Protein AF-A0A2D5UJY6-F1 (afdb_monomer_lite)

Foldseek 3Di:
DPDPLPQEEEEQEAADPPCVDPSLVVVVVSVVSVHNYDYDHPDDDDRPPD

Seq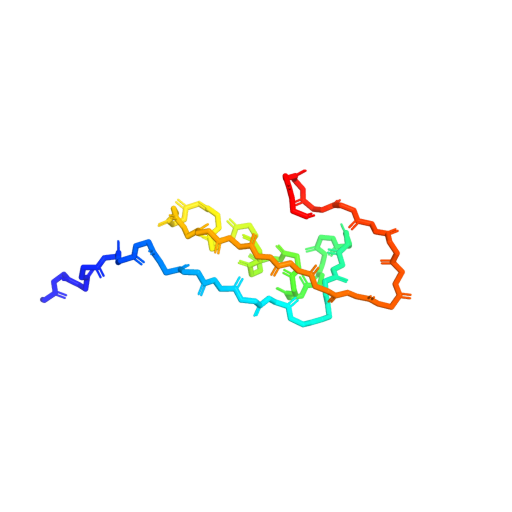uence (50 aa):
MRKKFINKKTLVIGGSVKRERYSNKAIRKLLDYGHRVESIGLRESKVESV

Secondary structure (DSSP, 8-state):
---------EEEET--S-TTSHHHHHHHHHHHTT--EEEE-SS---STT-

Structure (mmCIF, N/CA/C/O backbone):
data_AF-A0A2D5UJY6-F1
#
_entry.id   AF-A0A2D5UJY6-F1
#
loop_
_atom_site.group_PDB
_atom_site.id
_atom_site.type_symbol
_atom_site.label_atom_id
_atom_site.label_alt_id
_atom_site.label_comp_id
_atom_site.label_asym_id
_atom_site.label_entity_id
_atom_site.label_seq_id
_atom_site.pdbx_PDB_ins_code
_atom_site.Cartn_x
_atom_site.Cartn_y
_atom_site.Cartn_z
_atom_site.occupancy
_atom_site.B_iso_or_equiv
_atom_site.auth_seq_id
_atom_site.auth_comp_id
_atom_site.auth_asym_id
_atom_site.auth_atom_id
_atom_site.pdbx_PDB_model_num
ATOM 1 N N . MET A 1 1 ? -12.528 -17.273 13.802 1.00 42.66 1 MET A N 1
ATOM 2 C CA . MET A 1 1 ? -12.244 -15.979 14.468 1.00 42.66 1 MET A CA 1
ATOM 3 C C . MET A 1 1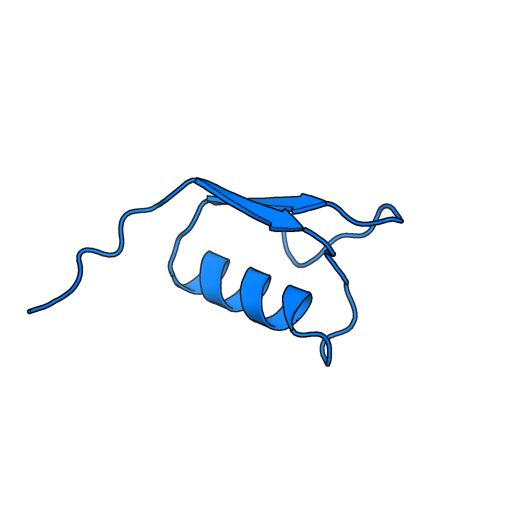 ? -12.106 -14.884 13.406 1.00 42.66 1 MET A C 1
ATOM 5 O O . MET A 1 1 ? -11.098 -14.843 12.713 1.00 42.66 1 MET A O 1
ATOM 9 N N . ARG A 1 2 ? -13.131 -14.044 13.193 1.00 48.66 2 ARG A N 1
ATOM 10 C CA . ARG A 1 2 ? -13.047 -12.899 12.262 1.00 48.66 2 ARG A CA 1
ATOM 11 C C . ARG A 1 2 ? -12.186 -11.814 12.914 1.00 48.66 2 ARG A C 1
ATOM 13 O O . ARG A 1 2 ? -12.599 -11.218 13.903 1.00 48.66 2 ARG A O 1
ATOM 20 N N . LYS A 1 3 ? -10.978 -11.580 12.393 1.00 58.06 3 LYS A N 1
ATOM 21 C CA . LYS A 1 3 ? -10.130 -10.451 12.805 1.00 58.06 3 LYS A CA 1
ATOM 22 C C . LYS A 1 3 ? -10.930 -9.170 12.535 1.00 58.06 3 LYS A C 1
ATOM 24 O O . LYS A 1 3 ? -11.298 -8.913 11.394 1.00 58.06 3 LYS A O 1
ATOM 29 N N . LYS A 1 4 ? -11.251 -8.399 13.577 1.00 60.62 4 LYS A N 1
ATOM 30 C CA . LYS A 1 4 ? -11.886 -7.081 13.444 1.00 60.62 4 LYS A CA 1
ATOM 31 C C . LYS A 1 4 ? -10.934 -6.218 12.607 1.00 60.62 4 LYS A C 1
ATOM 33 O O . LYS A 1 4 ? -9.831 -5.916 13.068 1.00 60.62 4 LYS A O 1
ATOM 38 N N . PHE A 1 5 ? -11.299 -5.905 11.362 1.00 64.88 5 PHE A N 1
ATOM 39 C CA . PHE A 1 5 ? -10.525 -5.004 10.504 1.00 64.88 5 PHE A CA 1
ATOM 40 C C . PHE A 1 5 ? -10.668 -3.592 11.069 1.00 64.88 5 PHE A C 1
ATOM 42 O O . PHE A 1 5 ? -11.561 -2.831 10.722 1.00 64.88 5 PHE A O 1
ATOM 49 N N . IL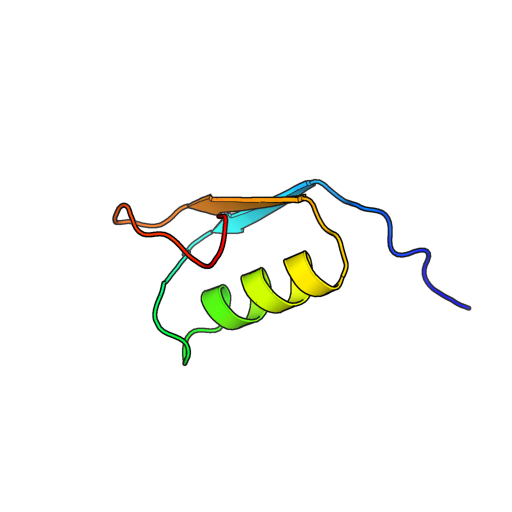E A 1 6 ? -9.839 -3.299 12.067 1.00 72.00 6 ILE A N 1
ATOM 50 C CA . ILE A 1 6 ? -9.730 -1.972 12.658 1.00 72.00 6 ILE A CA 1
ATOM 51 C C . ILE A 1 6 ? -9.170 -1.058 11.572 1.00 72.00 6 ILE A C 1
ATOM 53 O O . ILE A 1 6 ? -8.093 -1.348 11.046 1.00 72.00 6 ILE A O 1
ATOM 57 N N . ASN A 1 7 ? -9.866 0.043 11.290 1.00 83.50 7 ASN A N 1
ATOM 58 C CA . ASN A 1 7 ? -9.336 1.167 10.528 1.00 83.50 7 ASN A CA 1
ATOM 59 C C . ASN A 1 7 ? -8.128 1.744 11.284 1.00 83.50 7 ASN A C 1
ATOM 61 O O . ASN A 1 7 ? -8.252 2.574 12.182 1.00 83.50 7 ASN A O 1
ATOM 65 N N . LYS A 1 8 ? -6.951 1.197 10.986 1.00 91.25 8 LYS A N 1
ATOM 66 C CA . LYS A 1 8 ? -5.673 1.635 11.548 1.00 91.25 8 LYS A CA 1
ATOM 67 C C . LYS A 1 8 ? -5.029 2.661 10.633 1.00 91.25 8 LYS A C 1
ATOM 69 O O . LYS A 1 8 ? -4.923 2.417 9.430 1.00 91.25 8 LYS A O 1
ATOM 74 N N . LYS A 1 9 ? -4.510 3.736 11.230 1.00 95.25 9 LYS A N 1
ATOM 75 C CA . LYS A 1 9 ? -3.571 4.628 10.551 1.00 95.25 9 LYS A CA 1
ATOM 76 C C . LYS A 1 9 ? -2.301 3.842 10.205 1.00 95.25 9 LYS A C 1
ATOM 78 O O . LYS A 1 9 ? -1.691 3.252 11.093 1.00 95.25 9 LYS A O 1
ATOM 83 N N . THR A 1 10 ? -1.931 3.823 8.929 1.00 96.25 10 THR A N 1
ATOM 84 C CA . THR A 1 10 ? -0.820 3.018 8.404 1.00 96.25 10 THR A CA 1
ATOM 85 C C . THR A 1 10 ? 0.106 3.879 7.552 1.00 96.25 10 THR A C 1
ATOM 87 O O . THR A 1 10 ? -0.352 4.507 6.603 1.00 96.25 10 THR A O 1
ATOM 90 N N . LEU A 1 11 ? 1.404 3.885 7.865 1.00 96.88 11 LEU A N 1
ATOM 91 C CA . LEU A 1 11 ? 2.438 4.539 7.060 1.00 96.88 11 LEU A CA 1
ATOM 92 C C . LEU A 1 11 ? 3.118 3.510 6.147 1.00 96.88 11 LEU A C 1
ATOM 94 O O . LEU A 1 11 ? 3.636 2.504 6.631 1.00 96.88 11 LEU A O 1
ATOM 98 N N . VAL A 1 12 ? 3.145 3.766 4.838 1.00 96.38 12 VAL A N 1
ATOM 99 C CA . VAL A 1 12 ? 3.851 2.936 3.850 1.00 96.38 12 VAL A CA 1
ATOM 100 C C . VAL A 1 12 ? 5.108 3.654 3.371 1.00 96.38 12 VAL A C 1
ATOM 102 O O . VAL A 1 12 ? 5.034 4.668 2.674 1.00 96.38 12 VAL A O 1
ATOM 105 N N . ILE A 1 13 ? 6.267 3.089 3.705 1.00 96.25 13 ILE A N 1
ATOM 106 C CA . ILE A 1 13 ? 7.582 3.593 3.300 1.00 96.25 13 ILE A CA 1
ATOM 107 C C . ILE A 1 13 ? 7.974 2.983 1.950 1.00 96.25 13 ILE A C 1
ATOM 109 O O . ILE A 1 13 ? 7.824 1.780 1.731 1.00 96.25 13 ILE A O 1
ATOM 113 N N . GLY A 1 14 ? 8.482 3.811 1.035 1.00 95.06 14 GLY A N 1
ATOM 114 C CA . GLY A 1 14 ? 8.821 3.393 -0.326 1.00 95.06 14 GLY A CA 1
ATOM 115 C C . GLY A 1 14 ? 7.622 3.424 -1.277 1.00 95.06 14 GLY A C 1
ATOM 116 O O . GLY A 1 14 ? 7.529 2.584 -2.182 1.00 95.06 14 GLY A O 1
ATOM 117 N N . GLY A 1 15 ? 6.703 4.371 -1.064 1.00 94.75 15 GLY A N 1
ATOM 118 C CA . GLY A 1 15 ? 5.562 4.640 -1.938 1.00 94.75 15 GLY A CA 1
ATOM 119 C C . GLY A 1 15 ? 5.975 4.755 -3.404 1.00 94.75 15 GLY A C 1
ATOM 120 O O . GLY A 1 15 ? 7.008 5.338 -3.737 1.00 94.75 15 GLY A O 1
ATOM 121 N N . SER A 1 16 ? 5.202 4.133 -4.292 1.00 94.75 16 SER A N 1
ATOM 122 C CA . SER A 1 16 ? 5.473 4.159 -5.727 1.00 94.75 16 SER A CA 1
ATOM 123 C C . SER A 1 16 ? 4.186 4.042 -6.532 1.00 94.75 16 SER A C 1
ATOM 125 O O . SER A 1 16 ? 3.330 3.210 -6.237 1.00 94.75 16 SER A O 1
ATOM 127 N N . VAL A 1 17 ? 4.087 4.824 -7.604 1.00 94.62 17 VAL A N 1
ATOM 128 C CA . VAL A 1 17 ? 2.984 4.769 -8.581 1.00 94.62 17 VAL A CA 1
ATOM 129 C C . VAL A 1 17 ? 3.047 3.562 -9.518 1.00 94.62 17 VAL A C 1
ATOM 131 O O . VAL A 1 17 ? 2.053 3.211 -10.149 1.00 94.62 17 VAL A O 1
ATOM 134 N N . LYS A 1 18 ? 4.202 2.895 -9.587 1.00 95.56 18 LYS A N 1
ATOM 1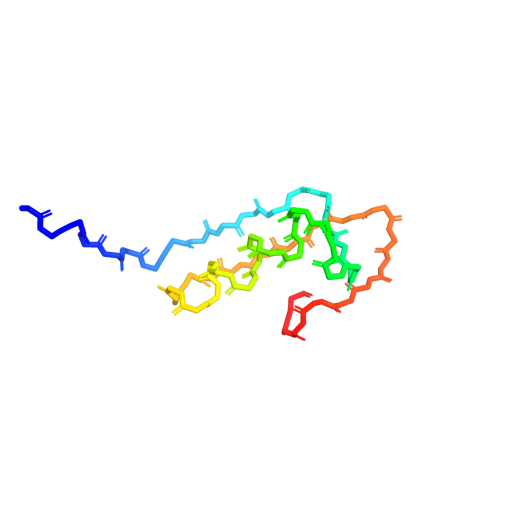35 C CA . LYS A 1 18 ? 4.438 1.713 -10.420 1.00 95.56 18 LYS A CA 1
ATOM 136 C C . LYS A 1 18 ? 3.636 0.513 -9.906 1.00 95.56 18 LYS A C 1
ATOM 138 O O . LYS A 1 18 ? 3.907 0.016 -8.810 1.00 95.56 18 LYS A O 1
ATOM 143 N N . ARG A 1 19 ? 2.653 0.041 -10.683 1.00 96.00 19 ARG A N 1
ATOM 144 C CA . ARG A 1 19 ? 1.692 -1.011 -10.277 1.00 96.00 19 ARG A CA 1
ATOM 145 C C . ARG A 1 19 ? 2.350 -2.355 -9.961 1.00 96.00 19 ARG A C 1
ATOM 147 O O . ARG A 1 19 ? 1.833 -3.127 -9.157 1.00 96.00 19 ARG A O 1
ATOM 154 N N . GLU A 1 20 ? 3.496 -2.644 -10.563 1.00 97.50 20 GLU A N 1
ATOM 155 C CA . GLU A 1 20 ? 4.265 -3.861 -10.331 1.00 97.50 20 GLU A CA 1
ATOM 156 C C . GLU A 1 20 ? 4.897 -3.910 -8.927 1.00 97.50 20 GLU A C 1
ATOM 158 O O . GLU A 1 20 ? 5.084 -5.003 -8.378 1.00 97.50 20 GLU A O 1
ATOM 163 N N . ARG A 1 21 ? 5.161 -2.746 -8.308 1.00 96.69 21 ARG A N 1
ATOM 164 C CA . ARG A 1 21 ? 5.828 -2.622 -7.002 1.00 96.69 21 ARG A CA 1
ATOM 165 C C . ARG A 1 21 ? 4.911 -3.052 -5.860 1.00 96.69 21 ARG A C 1
ATOM 167 O O . ARG A 1 21 ? 3.728 -2.717 -5.817 1.00 96.69 21 ARG A O 1
ATOM 174 N N . TYR A 1 22 ? 5.492 -3.731 -4.872 1.00 97.81 22 TYR A N 1
ATOM 175 C CA . TYR A 1 22 ? 4.763 -4.168 -3.679 1.00 97.81 22 TYR A CA 1
ATOM 176 C C . TYR A 1 22 ? 4.159 -3.011 -2.882 1.00 97.81 22 TYR A C 1
ATOM 178 O O . TYR A 1 22 ? 3.054 -3.166 -2.374 1.00 97.81 22 TYR A O 1
ATOM 186 N N . SER A 1 23 ? 4.816 -1.848 -2.820 1.00 96.31 23 SER A N 1
ATOM 187 C CA . SER A 1 23 ? 4.266 -0.677 -2.129 1.00 96.31 23 SER A CA 1
ATOM 188 C C . SER A 1 23 ? 2.959 -0.191 -2.759 1.00 96.31 23 SER A C 1
ATOM 190 O O . SER A 1 23 ? 2.008 0.066 -2.030 1.00 96.31 23 SER A O 1
ATOM 192 N N . ASN A 1 24 ? 2.851 -0.173 -4.092 1.00 97.44 24 ASN A N 1
ATOM 193 C CA . ASN A 1 24 ? 1.599 0.166 -4.779 1.00 97.44 24 ASN A CA 1
ATOM 194 C C . ASN A 1 24 ? 0.481 -0.834 -4.446 1.00 97.44 24 ASN A C 1
ATOM 196 O O . ASN A 1 24 ? -0.620 -0.447 -4.056 1.00 97.44 24 ASN A O 1
ATOM 200 N N . LYS A 1 25 ? 0.791 -2.133 -4.542 1.00 98.00 25 LYS A N 1
ATOM 201 C CA . LYS A 1 25 ? -0.146 -3.223 -4.223 1.00 98.00 25 LYS A CA 1
ATOM 202 C C . LYS A 1 25 ? -0.593 -3.180 -2.757 1.00 98.00 25 LYS A C 1
ATOM 204 O O . LYS A 1 25 ? -1.760 -3.432 -2.470 1.00 98.00 25 LYS A O 1
ATOM 209 N N . ALA A 1 26 ? 0.317 -2.855 -1.838 1.00 97.00 26 ALA A N 1
ATOM 210 C CA . ALA A 1 26 ? 0.036 -2.733 -0.413 1.00 97.00 26 ALA A CA 1
ATOM 211 C C . ALA A 1 26 ? -0.874 -1.538 -0.114 1.00 97.00 26 ALA A C 1
ATOM 213 O O . ALA A 1 26 ? -1.873 -1.724 0.572 1.00 97.00 26 ALA A O 1
ATOM 214 N N . ILE A 1 27 ? -0.578 -0.353 -0.667 1.00 96.88 27 ILE A N 1
ATOM 215 C CA . ILE A 1 27 ? -1.417 0.849 -0.517 1.00 96.88 27 ILE A CA 1
ATOM 216 C C . ILE A 1 27 ? -2.849 0.546 -0.963 1.00 96.88 27 ILE A C 1
ATOM 218 O O . ILE A 1 27 ? -3.772 0.737 -0.178 1.00 96.88 27 ILE A O 1
ATOM 222 N N . ARG A 1 28 ? -3.030 -0.014 -2.168 1.00 96.88 28 ARG A N 1
ATOM 223 C CA . ARG A 1 28 ? -4.356 -0.383 -2.696 1.00 96.88 28 ARG A CA 1
ATOM 224 C C . ARG A 1 28 ? -5.109 -1.324 -1.762 1.00 96.88 28 ARG A C 1
ATOM 226 O O . ARG A 1 28 ? -6.212 -1.007 -1.348 1.00 96.88 28 ARG A O 1
ATOM 233 N N . LYS A 1 29 ? -4.482 -2.431 -1.347 1.00 95.75 29 LYS A N 1
ATOM 234 C CA . LYS A 1 29 ? -5.124 -3.377 -0.423 1.00 95.75 29 LYS A CA 1
ATOM 235 C C . LYS A 1 29 ? -5.490 -2.722 0.907 1.00 95.75 29 LYS A C 1
ATOM 237 O O . LYS A 1 29 ? -6.579 -2.950 1.408 1.00 95.75 29 LYS A O 1
ATOM 242 N N . LEU A 1 30 ? -4.594 -1.931 1.495 1.00 95.00 30 LEU A N 1
ATOM 243 C CA . LEU A 1 30 ? -4.857 -1.255 2.767 1.00 95.00 30 LEU A CA 1
ATOM 244 C C . LEU A 1 30 ? -6.051 -0.296 2.653 1.00 95.00 30 LEU A C 1
ATOM 246 O O . LEU A 1 30 ? -6.911 -0.306 3.532 1.00 95.00 30 LEU A O 1
ATOM 250 N N . LEU A 1 31 ? -6.132 0.473 1.565 1.00 93.88 31 LEU A N 1
ATOM 251 C CA . LEU A 1 31 ? -7.279 1.335 1.277 1.00 93.88 31 LEU A CA 1
ATOM 252 C C . LEU A 1 31 ? -8.567 0.523 1.085 1.00 93.88 31 LEU A C 1
ATOM 254 O O . LEU A 1 31 ? -9.574 0.859 1.702 1.00 93.88 31 LEU A O 1
ATOM 258 N N . ASP A 1 32 ? -8.524 -0.575 0.323 1.00 94.19 32 ASP A N 1
ATOM 259 C CA . ASP A 1 32 ? -9.675 -1.466 0.100 1.00 94.19 32 ASP A CA 1
ATOM 260 C C . ASP A 1 32 ? -10.193 -2.083 1.412 1.00 94.19 32 ASP A C 1
ATOM 262 O O . ASP A 1 32 ? -11.394 -2.264 1.599 1.00 94.19 32 ASP A O 1
ATOM 266 N N . TYR A 1 33 ? -9.296 -2.370 2.362 1.00 93.25 33 TYR A N 1
ATOM 267 C CA . TYR A 1 33 ? -9.649 -2.819 3.716 1.00 93.25 33 TYR A CA 1
ATOM 268 C C . TYR A 1 33 ? -10.115 -1.679 4.644 1.00 93.25 33 TYR A C 1
ATOM 270 O O . TYR A 1 33 ? -10.397 -1.921 5.820 1.00 93.25 33 TYR A O 1
ATOM 278 N N . GLY A 1 34 ? -10.204 -0.444 4.145 1.00 91.12 34 GLY A N 1
ATOM 279 C CA . GLY A 1 34 ? -10.690 0.720 4.883 1.00 91.12 34 GLY A CA 1
ATOM 280 C C . GLY A 1 34 ? -9.674 1.318 5.855 1.00 91.12 34 GLY A C 1
ATOM 281 O O . GLY A 1 34 ? -10.066 1.984 6.812 1.00 91.12 34 GLY A O 1
ATOM 282 N N . HIS A 1 35 ? -8.375 1.074 5.662 1.00 93.50 35 HIS A N 1
ATOM 283 C CA . HIS A 1 35 ? -7.333 1.712 6.464 1.00 93.50 35 HIS A CA 1
ATOM 284 C C . HIS A 1 35 ? -7.084 3.149 6.005 1.00 93.50 35 HIS A C 1
ATOM 286 O O . HIS A 1 35 ? -7.004 3.432 4.811 1.00 93.50 35 HIS A O 1
ATOM 292 N N . ARG A 1 36 ? -6.845 4.054 6.959 1.00 94.50 36 ARG A N 1
ATOM 293 C CA . ARG A 1 36 ? -6.254 5.361 6.660 1.00 94.50 36 ARG A CA 1
ATOM 294 C C . ARG A 1 36 ? -4.763 5.188 6.362 1.00 94.50 36 ARG A C 1
ATOM 296 O O . ARG A 1 36 ? -3.983 4.891 7.268 1.00 94.50 36 ARG A O 1
ATOM 303 N N . VAL A 1 37 ? -4.370 5.376 5.108 1.00 95.75 37 VAL A N 1
ATOM 304 C CA . VAL A 1 37 ? -2.984 5.204 4.652 1.00 95.75 37 VAL A CA 1
ATOM 305 C C . VAL A 1 37 ? -2.328 6.566 4.435 1.00 95.75 37 VAL A C 1
ATOM 307 O O . VAL A 1 37 ? -2.961 7.475 3.913 1.00 95.75 37 VAL A O 1
ATOM 310 N N . GLU A 1 38 ? -1.065 6.693 4.828 1.00 95.81 38 GLU A N 1
ATOM 311 C CA . GLU A 1 38 ? -0.142 7.753 4.404 1.00 95.81 38 GLU A CA 1
ATOM 312 C C . GLU A 1 38 ? 1.070 7.066 3.755 1.00 95.81 38 GLU A C 1
ATOM 314 O O . GLU A 1 38 ? 1.476 5.985 4.194 1.00 95.81 38 GLU A O 1
ATOM 319 N N . SER A 1 39 ? 1.645 7.635 2.694 1.00 95.81 39 SER A N 1
ATOM 320 C CA . SER A 1 39 ? 2.806 7.044 2.024 1.00 95.81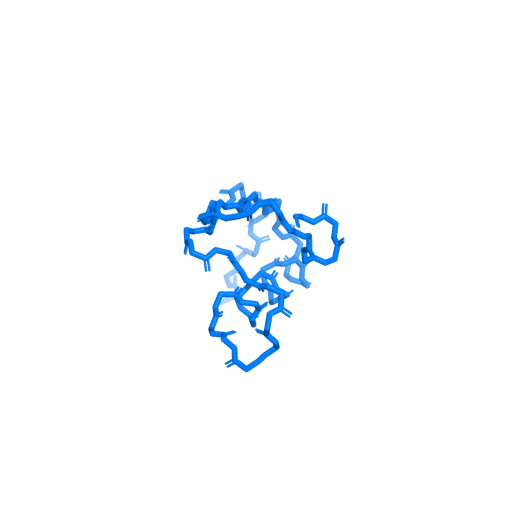 39 SER A CA 1
ATOM 321 C C . SER A 1 39 ? 3.919 8.058 1.827 1.00 95.81 39 SER A C 1
ATOM 323 O O . SER A 1 39 ? 3.670 9.211 1.498 1.00 95.81 39 SER A O 1
ATOM 325 N N . ILE A 1 40 ? 5.159 7.609 2.026 1.00 95.56 40 ILE A N 1
ATOM 326 C CA . ILE A 1 40 ? 6.356 8.411 1.774 1.00 95.56 40 ILE A CA 1
ATOM 327 C C . ILE A 1 40 ? 7.264 7.703 0.773 1.00 95.56 40 ILE A C 1
ATOM 329 O O . ILE A 1 40 ? 7.462 6.483 0.823 1.00 95.56 40 ILE A O 1
ATOM 333 N N . GLY A 1 41 ? 7.831 8.480 -0.141 1.00 91.69 41 GLY A N 1
ATOM 334 C CA . GLY A 1 41 ? 8.768 8.026 -1.159 1.00 91.69 41 GLY A CA 1
ATOM 335 C C . GLY A 1 41 ? 9.817 9.096 -1.444 1.00 91.69 41 GLY A C 1
ATOM 336 O O . GLY A 1 41 ? 9.730 10.214 -0.953 1.00 91.69 41 GLY A O 1
ATOM 337 N N . LEU A 1 42 ? 10.818 8.750 -2.254 1.00 90.44 42 LEU A N 1
ATOM 338 C CA . LEU A 1 42 ? 11.914 9.666 -2.607 1.00 90.44 42 LEU A CA 1
ATOM 339 C C . LEU A 1 42 ? 11.477 10.823 -3.515 1.00 90.44 42 LEU A C 1
ATOM 341 O O . LEU A 1 42 ? 12.229 11.770 -3.714 1.00 90.44 42 LEU A O 1
ATOM 345 N N . ARG A 1 43 ? 10.305 10.701 -4.140 1.00 88.38 43 ARG A N 1
ATOM 346 C CA . ARG A 1 43 ? 9.743 11.681 -5.065 1.00 88.38 43 ARG A CA 1
ATOM 347 C C . ARG A 1 43 ? 8.276 11.866 -4.737 1.00 88.38 43 ARG A C 1
ATOM 349 O O . ARG A 1 43 ? 7.592 10.891 -4.416 1.00 88.38 43 ARG A O 1
ATOM 356 N N . GLU A 1 44 ? 7.810 13.096 -4.879 1.00 87.00 44 GLU A N 1
ATOM 357 C CA . GLU A 1 44 ? 6.395 13.406 -4.771 1.00 87.00 44 GLU A CA 1
AT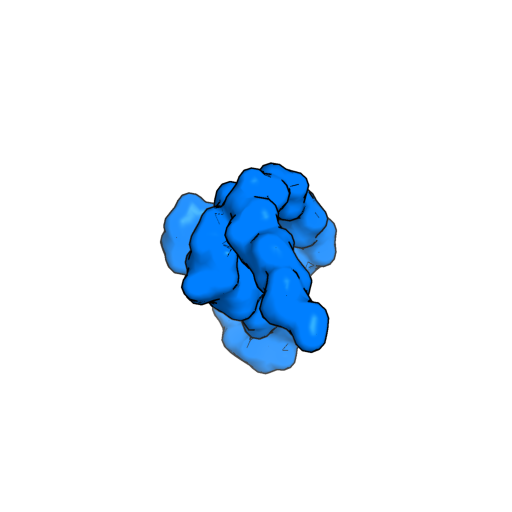OM 358 C C . GLU A 1 44 ? 5.640 12.729 -5.918 1.00 87.00 44 GLU A C 1
ATOM 360 O O . GLU A 1 44 ? 5.963 12.885 -7.097 1.00 87.00 44 GLU A O 1
ATOM 365 N N . SER A 1 45 ? 4.693 11.871 -5.558 1.00 83.62 45 SER A N 1
ATOM 366 C CA . SER A 1 45 ? 3.845 11.141 -6.494 1.00 83.62 45 SER A CA 1
ATOM 367 C C . SER A 1 45 ? 2.657 10.563 -5.733 1.00 83.62 45 SER A C 1
ATOM 369 O O . SER A 1 45 ? 2.779 10.299 -4.539 1.00 83.62 45 SER A O 1
ATOM 371 N N . LYS A 1 46 ? 1.526 10.362 -6.416 1.00 84.38 46 LYS A N 1
ATOM 372 C CA . LYS A 1 46 ? 0.259 9.993 -5.777 1.00 84.38 46 LYS A CA 1
ATOM 373 C C . LYS A 1 46 ? -0.237 8.622 -6.224 1.00 84.38 46 LYS A C 1
ATOM 375 O O . LYS A 1 46 ? -0.309 8.346 -7.423 1.00 84.38 46 LYS A O 1
ATOM 380 N N . VAL A 1 47 ? -0.607 7.772 -5.269 1.00 84.50 47 VAL A N 1
ATOM 381 C CA . VAL A 1 47 ? -1.284 6.491 -5.505 1.00 84.50 47 VAL A CA 1
ATOM 382 C C . VAL A 1 47 ? -2.720 6.615 -5.013 1.00 84.50 47 VAL A C 1
ATOM 384 O O . VAL A 1 47 ? -2.969 6.635 -3.812 1.00 84.50 47 VAL A O 1
ATOM 387 N N . GLU A 1 48 ? -3.676 6.653 -5.943 1.00 85.00 48 GLU A N 1
ATOM 388 C CA . GLU A 1 48 ? -5.091 6.907 -5.630 1.00 85.00 48 GLU A CA 1
ATOM 389 C C . GLU A 1 48 ? -5.267 8.253 -4.901 1.00 85.00 48 GLU A C 1
ATOM 391 O O . GLU A 1 48 ? -5.042 9.314 -5.488 1.00 85.00 48 GLU A O 1
ATOM 396 N N . SER A 1 49 ? -5.646 8.224 -3.622 1.00 78.25 49 SER A N 1
ATOM 397 C CA . SER A 1 49 ? -5.826 9.398 -2.767 1.00 78.25 49 SER A CA 1
ATOM 398 C C . SER A 1 49 ? -4.613 9.724 -1.887 1.00 78.25 49 SER A C 1
ATOM 400 O O . SER A 1 49 ? -4.689 10.704 -1.147 1.00 78.25 49 SER A O 1
ATOM 402 N N . VAL A 1 50 ? -3.542 8.921 -1.942 1.00 71.00 50 VAL A N 1
ATOM 403 C CA . VAL A 1 50 ? -2.430 8.904 -0.972 1.00 71.00 50 VAL A CA 1
ATOM 404 C C . VAL A 1 50 ? -1.108 9.324 -1.587 1.00 71.00 50 VAL A C 1
ATOM 406 O O . VAL A 1 50 ? -0.860 8.950 -2.758 1.00 71.00 50 VAL A O 1
#

pLDDT: mean 88.53, std 13.0, range [42.66, 98.0]

Radius of gyration: 11.32 Å; chains: 1; bounding box: 25×29×25 Å